Protein AF-A0A9X8VK98-F1 (afdb_monomer)

Structure (mmCIF, N/CA/C/O backbone):
data_AF-A0A9X8VK98-F1
#
_entry.id   AF-A0A9X8VK98-F1
#
loop_
_atom_site.group_PDB
_atom_site.id
_atom_site.type_symbol
_atom_site.label_atom_id
_atom_site.label_alt_id
_atom_site.label_comp_id
_atom_site.label_asym_id
_atom_site.label_entity_id
_atom_site.label_seq_id
_atom_site.pdbx_PDB_ins_code
_atom_site.Cartn_x
_atom_site.Cartn_y
_atom_site.Cartn_z
_atom_site.occupancy
_atom_site.B_iso_or_equiv
_atom_site.auth_seq_id
_atom_site.auth_comp_id
_atom_site.auth_asym_id
_atom_site.auth_atom_id
_atom_site.pdbx_PDB_model_num
ATOM 1 N N . ARG A 1 1 ? -11.414 -15.702 -2.817 1.00 62.09 1 ARG A N 1
ATOM 2 C CA . ARG A 1 1 ? -11.255 -16.937 -1.994 1.00 62.09 1 ARG A CA 1
ATOM 3 C C . ARG A 1 1 ? -12.564 -17.406 -1.365 1.00 62.09 1 ARG A C 1
ATOM 5 O O . ARG A 1 1 ? -12.577 -18.519 -0.851 1.00 62.09 1 ARG A O 1
ATOM 12 N N . GLN A 1 2 ? -13.648 -16.626 -1.418 1.00 64.44 2 GLN A N 1
ATOM 13 C CA . GLN A 1 2 ? -14.998 -17.116 -1.113 1.00 64.44 2 GLN A CA 1
ATOM 14 C C . GLN A 1 2 ? -15.307 -18.399 -1.907 1.00 64.44 2 GLN A C 1
ATOM 16 O O . GLN A 1 2 ? -15.780 -19.378 -1.350 1.00 64.44 2 GLN A O 1
ATOM 21 N N . ASP A 1 3 ? -14.854 -18.426 -3.155 1.00 71.56 3 ASP A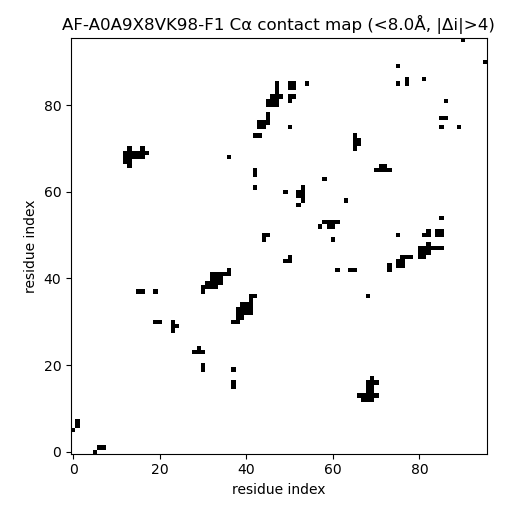 N 1
ATOM 22 C CA . ASP A 1 3 ? -14.937 -19.523 -4.131 1.00 71.56 3 ASP A CA 1
ATOM 23 C C . ASP A 1 3 ? -14.184 -20.803 -3.711 1.00 71.56 3 ASP A C 1
ATOM 25 O O . ASP A 1 3 ? -14.468 -21.881 -4.216 1.00 71.56 3 ASP A O 1
ATOM 29 N N . ILE A 1 4 ? -13.224 -20.695 -2.783 1.00 83.00 4 ILE A N 1
ATOM 30 C CA . ILE A 1 4 ? -12.381 -21.811 -2.310 1.00 83.00 4 ILE A CA 1
ATOM 31 C C . ILE A 1 4 ? -12.787 -22.242 -0.897 1.00 83.00 4 ILE A C 1
ATOM 33 O O . ILE A 1 4 ? -12.748 -23.421 -0.564 1.00 83.00 4 ILE A O 1
ATOM 37 N N . MET A 1 5 ? -13.149 -21.278 -0.049 1.00 85.56 5 MET A N 1
ATOM 38 C CA . MET A 1 5 ? -13.377 -21.492 1.383 1.00 85.56 5 MET A CA 1
ATOM 39 C C . MET A 1 5 ? -14.869 -21.569 1.744 1.00 85.56 5 MET A C 1
ATOM 41 O O . MET A 1 5 ? -15.185 -21.846 2.894 1.00 85.56 5 MET A O 1
ATOM 45 N N . ASN A 1 6 ? -15.773 -21.301 0.793 1.00 87.06 6 ASN A N 1
ATOM 46 C CA . ASN A 1 6 ? -17.228 -21.246 0.976 1.00 87.06 6 ASN A CA 1
ATOM 47 C C . ASN A 1 6 ? -17.675 -20.385 2.178 1.00 87.06 6 ASN A C 1
ATOM 49 O O . ASN A 1 6 ? -18.622 -20.716 2.888 1.00 87.06 6 ASN A O 1
ATOM 53 N N . VAL A 1 7 ? -16.965 -19.280 2.426 1.00 86.81 7 VAL A N 1
ATOM 54 C CA . VAL A 1 7 ? -17.269 -18.317 3.494 1.00 86.81 7 VA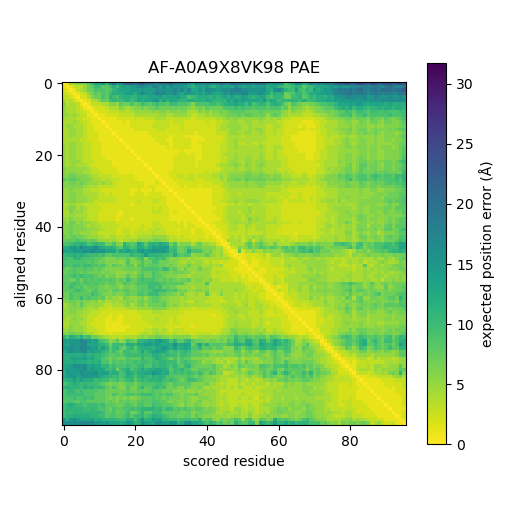L A CA 1
ATOM 55 C C . VAL A 1 7 ? -17.575 -16.952 2.902 1.00 86.81 7 VAL A C 1
ATOM 57 O O . VAL A 1 7 ? -16.931 -16.521 1.945 1.00 86.81 7 VAL A O 1
ATOM 60 N N . HIS A 1 8 ? -18.538 -16.261 3.502 1.00 87.44 8 HIS A N 1
ATOM 61 C CA . HIS A 1 8 ? -18.956 -14.923 3.109 1.00 87.44 8 HIS 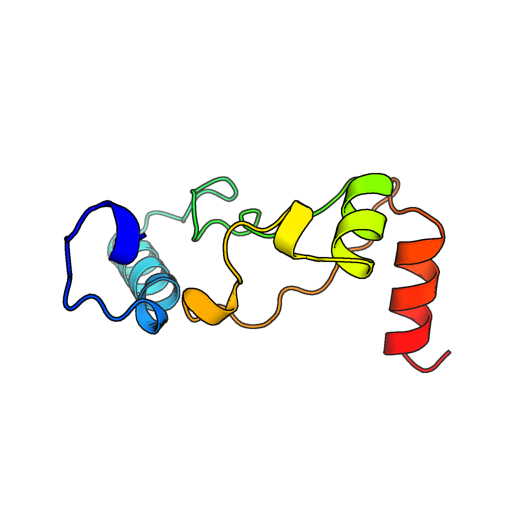A CA 1
ATOM 62 C C . HIS A 1 8 ? -19.006 -14.005 4.333 1.00 87.44 8 HIS A C 1
ATOM 64 O O . HIS A 1 8 ? -19.335 -14.446 5.436 1.00 87.44 8 HIS A O 1
ATOM 70 N N . THR A 1 9 ? -18.680 -12.729 4.138 1.00 90.19 9 THR A N 1
ATOM 71 C CA . THR A 1 9 ? -18.802 -11.689 5.161 1.00 90.19 9 THR A CA 1
ATOM 72 C C . THR A 1 9 ? -19.466 -10.456 4.556 1.00 90.19 9 THR A C 1
ATOM 74 O O . THR A 1 9 ? -19.296 -10.165 3.375 1.00 90.19 9 THR A O 1
ATOM 77 N N . ASN A 1 10 ? -20.173 -9.690 5.387 1.00 94.50 10 ASN A N 1
ATOM 78 C CA . ASN A 1 10 ? -20.793 -8.421 4.989 1.00 94.50 10 ASN A CA 1
ATOM 79 C C . ASN A 1 10 ? -19.835 -7.226 5.172 1.00 94.50 10 ASN A C 1
ATOM 81 O O . ASN A 1 10 ? -20.278 -6.101 5.400 1.00 94.50 10 ASN A O 1
ATOM 85 N N . ILE A 1 11 ? -18.518 -7.460 5.167 1.00 93.50 11 ILE A N 1
ATOM 86 C CA . ILE A 1 11 ? -17.537 -6.399 5.418 1.00 93.50 11 ILE A CA 1
ATOM 87 C C . ILE A 1 11 ? -17.439 -5.515 4.175 1.00 93.50 11 ILE A C 1
ATOM 89 O O . ILE A 1 11 ? -17.114 -5.984 3.087 1.00 93.50 11 ILE A O 1
ATOM 93 N N . ASN A 1 12 ? -17.641 -4.210 4.350 1.00 95.50 12 ASN A N 1
ATOM 94 C CA . ASN A 1 12 ? -17.327 -3.242 3.309 1.00 95.50 12 ASN A CA 1
ATOM 95 C C . ASN A 1 12 ? -15.815 -2.962 3.292 1.00 95.50 12 ASN A C 1
ATOM 97 O O . ASN A 1 12 ? -15.313 -2.162 4.082 1.00 95.50 12 ASN A O 1
ATOM 101 N N . HIS A 1 13 ? -15.082 -3.625 2.395 1.00 94.81 13 HIS A N 1
ATOM 102 C CA . HIS A 1 13 ? -13.625 -3.487 2.316 1.00 94.81 13 HIS A CA 1
ATOM 103 C C . HIS A 1 13 ? -13.171 -2.051 2.007 1.00 94.81 13 HIS A C 1
ATOM 105 O O . HIS A 1 13 ? -12.130 -1.632 2.504 1.00 94.81 13 HIS A O 1
ATOM 111 N N . GLN A 1 14 ? -13.981 -1.266 1.287 1.00 96.06 14 GLN A N 1
ATOM 112 C CA . GLN A 1 14 ? -13.679 0.131 0.947 1.00 96.06 14 GLN A CA 1
ATOM 113 C C . GLN A 1 14 ? -13.555 1.046 2.179 1.00 96.06 14 GLN A C 1
ATOM 115 O O . GLN A 1 14 ? -12.987 2.128 2.088 1.00 96.06 14 GLN A O 1
ATOM 120 N N . GLU A 1 15 ? -14.050 0.628 3.346 1.00 97.25 15 GLU A N 1
ATOM 121 C CA . GLU A 1 15 ? -13.940 1.411 4.581 1.00 97.25 15 GLU A CA 1
ATOM 122 C C . GLU A 1 15 ? -12.697 1.058 5.412 1.00 97.25 15 GLU A C 1
ATOM 124 O O . GLU A 1 15 ? -12.363 1.789 6.342 1.00 97.25 15 GLU A O 1
ATOM 129 N N . ILE A 1 16 ? -11.963 -0.014 5.082 1.00 96.94 16 ILE A N 1
ATOM 130 C CA . ILE A 1 16 ? -10.855 -0.533 5.906 1.00 96.94 16 ILE A CA 1
ATOM 131 C C . ILE A 1 16 ? -9.812 0.548 6.205 1.00 96.94 16 ILE A C 1
ATOM 133 O O . ILE A 1 16 ? -9.436 0.745 7.368 1.00 96.94 16 ILE A O 1
ATOM 137 N N . PHE A 1 17 ? -9.340 1.260 5.176 1.00 96.62 17 PHE A N 1
ATOM 138 C CA . PHE A 1 17 ? -8.315 2.285 5.360 1.00 96.62 17 PHE A CA 1
ATOM 139 C C . PHE A 1 17 ? -8.843 3.458 6.197 1.00 96.62 17 PHE A C 1
ATOM 141 O O . PHE A 1 17 ? -8.219 3.844 7.188 1.00 96.62 17 PHE A O 1
ATOM 148 N N . ARG A 1 18 ? -10.031 3.977 5.858 1.00 97.06 18 ARG A N 1
ATOM 149 C CA . ARG A 1 18 ? -10.672 5.097 6.565 1.00 97.06 18 ARG A CA 1
ATOM 150 C C . ARG A 1 18 ? -10.945 4.766 8.031 1.00 97.06 18 ARG A C 1
ATOM 152 O O . ARG A 1 18 ? -10.587 5.554 8.905 1.00 97.06 18 ARG A O 1
ATOM 159 N N . THR A 1 19 ? -11.536 3.609 8.321 1.00 97.62 19 THR A N 1
ATOM 160 C CA . THR A 1 19 ? -11.800 3.162 9.695 1.00 97.62 19 THR A CA 1
ATOM 161 C C . THR A 1 19 ? -10.504 3.040 10.492 1.00 97.62 19 THR A C 1
ATOM 163 O O . THR A 1 19 ? -10.450 3.488 11.636 1.00 97.62 19 THR A O 1
ATOM 166 N N . SER A 1 20 ? -9.436 2.512 9.888 1.00 97.44 20 SER A N 1
ATOM 167 C CA . SER A 1 20 ? -8.135 2.393 10.558 1.00 97.44 20 SER A CA 1
ATOM 168 C C . SER A 1 20 ? -7.552 3.757 10.940 1.00 97.44 20 SER A C 1
ATOM 170 O O . SER A 1 20 ? -7.040 3.910 12.049 1.00 97.44 20 SER A O 1
ATOM 172 N N . GLN A 1 21 ? -7.673 4.760 10.063 1.00 97.00 21 GLN A N 1
ATOM 173 C CA . GLN A 1 21 ? -7.257 6.138 10.355 1.00 97.00 21 GLN A CA 1
ATOM 174 C C . GLN A 1 21 ? -8.065 6.744 11.512 1.00 97.00 21 GLN A C 1
ATOM 176 O O . GLN A 1 21 ? -7.483 7.330 12.422 1.00 97.00 21 GLN A O 1
ATOM 181 N N . ILE A 1 22 ? -9.390 6.556 11.519 1.00 98.06 22 ILE A N 1
ATOM 182 C CA . ILE A 1 22 ? -10.270 7.055 12.589 1.00 98.06 22 ILE A CA 1
ATOM 183 C C . ILE A 1 22 ? -9.881 6.446 13.941 1.00 98.06 22 ILE A C 1
ATOM 185 O O . ILE A 1 22 ? -9.690 7.173 14.912 1.00 98.06 22 ILE A O 1
ATOM 189 N N . VAL A 1 23 ? -9.719 5.121 14.012 1.00 98.00 23 VAL A N 1
ATOM 190 C CA . VAL A 1 23 ? -9.330 4.435 15.256 1.00 98.00 23 VAL A CA 1
ATOM 191 C C . VAL A 1 23 ? -7.950 4.897 15.726 1.00 98.00 23 VAL A C 1
ATOM 193 O O . VAL A 1 23 ? -7.771 5.174 16.908 1.00 98.00 23 VAL A O 1
ATOM 196 N N . SER A 1 24 ? -6.988 5.038 14.808 1.00 98.00 24 SER A N 1
ATOM 197 C CA . SER A 1 24 ? -5.646 5.543 15.119 1.00 98.00 24 SER A CA 1
ATOM 198 C C . SER A 1 24 ? -5.685 6.922 15.786 1.00 98.00 24 SER A C 1
ATOM 200 O O . SER A 1 24 ? -5.018 7.129 16.801 1.00 98.00 24 SER A O 1
ATOM 202 N N . GLN A 1 25 ? -6.513 7.833 15.264 1.00 98.06 25 GLN A N 1
ATOM 203 C CA . GLN A 1 25 ? -6.702 9.177 15.812 1.00 98.06 25 GLN A CA 1
ATOM 204 C C . GLN A 1 25 ? -7.395 9.152 17.179 1.00 98.06 25 GLN A C 1
ATOM 206 O O . GLN A 1 25 ? -6.910 9.774 18.120 1.00 98.06 25 GLN A O 1
ATOM 211 N N . LEU A 1 26 ? -8.495 8.405 17.312 1.00 98.31 26 LEU A N 1
ATOM 212 C CA . LEU A 1 26 ? -9.267 8.329 18.558 1.00 98.31 26 LEU A CA 1
ATOM 213 C C . LEU A 1 26 ? -8.474 7.695 19.705 1.00 98.31 26 LEU A C 1
ATOM 215 O O . LEU A 1 26 ? -8.591 8.122 20.850 1.00 98.31 26 LEU A O 1
ATOM 219 N N . CYS A 1 27 ? -7.665 6.682 19.402 1.00 97.69 27 CYS A N 1
ATOM 220 C CA . CYS A 1 27 ? -6.850 5.980 20.391 1.00 97.69 27 CYS A CA 1
ATOM 221 C C . CYS A 1 27 ? -5.473 6.622 20.609 1.00 97.69 27 CYS A C 1
ATOM 223 O O . CYS A 1 27 ? -4.699 6.108 21.413 1.00 97.69 27 CYS A O 1
ATOM 225 N N . ASN A 1 28 ? -5.144 7.698 19.883 1.00 96.94 28 ASN A N 1
ATOM 226 C CA . ASN A 1 28 ? -3.819 8.321 19.869 1.00 96.94 28 ASN A CA 1
ATOM 227 C C . ASN A 1 28 ? -2.680 7.302 19.645 1.00 96.94 28 ASN A C 1
ATOM 229 O O . ASN A 1 28 ? -1.632 7.347 20.290 1.00 96.94 28 ASN A O 1
ATOM 233 N N . MET A 1 29 ? -2.908 6.347 18.739 1.00 97.50 29 MET A N 1
ATOM 234 C CA . MET A 1 29 ? -1.972 5.269 18.428 1.00 97.50 29 MET A CA 1
ATOM 235 C C . MET A 1 29 ? -1.692 5.267 16.923 1.00 97.50 29 MET A C 1
ATOM 237 O O . MET A 1 29 ? -2.553 4.833 16.152 1.00 97.50 29 MET A O 1
ATOM 241 N N . PRO A 1 30 ? -0.517 5.738 16.468 1.00 96.19 30 PRO A N 1
ATOM 242 C CA . PRO A 1 30 ? -0.211 5.819 15.045 1.00 96.19 30 PRO A CA 1
ATOM 243 C C . PRO A 1 30 ? -0.149 4.429 14.404 1.00 96.19 30 PRO A C 1
ATOM 245 O O . PRO A 1 30 ? 0.340 3.471 15.006 1.00 96.19 30 PRO A O 1
ATOM 248 N N . ILE A 1 31 ? -0.616 4.318 13.158 1.00 97.44 31 ILE A N 1
ATOM 249 C CA . ILE A 1 31 ? -0.513 3.076 12.383 1.00 97.44 31 ILE A CA 1
ATOM 250 C C . ILE A 1 31 ? 0.959 2.848 12.004 1.00 97.44 31 ILE A C 1
ATOM 252 O O . ILE A 1 31 ? 1.549 3.698 11.334 1.00 97.44 31 ILE A O 1
ATOM 256 N N . PRO A 1 32 ? 1.565 1.702 12.367 1.00 97.06 32 PRO A N 1
ATOM 257 C CA . PRO A 1 32 ? 2.922 1.382 11.944 1.00 97.06 32 PRO A CA 1
ATOM 258 C C . PRO A 1 32 ? 3.041 1.319 10.420 1.00 97.06 32 PRO A C 1
ATOM 260 O O . PRO A 1 32 ? 2.174 0.766 9.741 1.00 97.06 32 PRO A O 1
ATOM 263 N N . ALA A 1 33 ? 4.152 1.810 9.872 1.00 93.50 33 ALA A N 1
ATOM 264 C CA . ALA A 1 33 ? 4.373 1.834 8.425 1.00 93.50 33 ALA A CA 1
ATOM 265 C C . ALA A 1 33 ? 4.311 0.436 7.778 1.00 93.50 33 ALA A C 1
ATOM 267 O O . ALA A 1 33 ? 3.852 0.293 6.649 1.00 93.50 33 ALA A O 1
ATOM 268 N N . ASN A 1 34 ? 4.734 -0.600 8.506 1.00 94.12 34 ASN A N 1
ATOM 269 C CA . ASN A 1 34 ? 4.725 -2.004 8.087 1.00 94.12 34 ASN A CA 1
ATOM 270 C C . ASN A 1 34 ? 3.439 -2.758 8.468 1.00 94.12 34 ASN A C 1
ATOM 272 O O . ASN A 1 34 ? 3.383 -3.980 8.316 1.00 94.12 34 ASN A O 1
ATOM 276 N N . LYS A 1 35 ? 2.419 -2.076 9.006 1.00 96.19 35 LYS A N 1
ATOM 277 C CA . LYS A 1 35 ? 1.149 -2.720 9.339 1.00 96.19 35 LYS A CA 1
ATOM 278 C C . LYS A 1 35 ? 0.537 -3.296 8.065 1.00 96.19 35 LYS A C 1
ATOM 280 O O . LYS A 1 35 ? 0.360 -2.582 7.080 1.00 96.19 35 LYS A O 1
ATOM 285 N N . ALA A 1 36 ? 0.193 -4.581 8.105 1.00 94.62 36 ALA A N 1
ATOM 286 C CA . ALA A 1 36 ? -0.456 -5.248 6.986 1.00 94.62 36 ALA A CA 1
ATOM 287 C C . ALA A 1 36 ? -1.694 -4.464 6.526 1.00 94.62 36 ALA A C 1
ATOM 289 O O . ALA A 1 36 ? -2.466 -3.985 7.361 1.00 94.62 36 ALA A O 1
ATOM 290 N N . ILE A 1 37 ? -1.873 -4.375 5.207 1.00 93.62 37 ILE A N 1
ATOM 291 C CA . ILE A 1 37 ? -3.005 -3.743 4.513 1.00 93.62 37 ILE A CA 1
ATOM 292 C C . ILE A 1 37 ? -3.037 -2.208 4.629 1.00 93.62 37 ILE A C 1
ATOM 294 O O . ILE A 1 37 ? -3.185 -1.535 3.621 1.00 93.62 37 ILE A O 1
ATOM 298 N N . VAL A 1 38 ? -2.880 -1.636 5.824 1.00 95.25 38 VAL A N 1
ATOM 299 C CA . VAL A 1 38 ? -3.159 -0.206 6.081 1.00 95.25 38 VAL A CA 1
ATOM 300 C C . VAL A 1 38 ? -1.931 0.643 6.406 1.00 95.25 38 VAL A C 1
ATOM 302 O O . VAL A 1 38 ? -2.046 1.861 6.529 1.00 95.25 38 VAL A O 1
ATOM 305 N N . GLY A 1 39 ? -0.762 0.024 6.578 1.00 93.94 39 GLY A N 1
ATOM 306 C CA . GLY A 1 39 ? 0.489 0.741 6.801 1.00 93.94 39 GLY A CA 1
ATOM 307 C C . GLY A 1 39 ? 0.905 1.549 5.572 1.00 93.94 39 GLY A C 1
ATOM 308 O O . GLY A 1 39 ? 0.630 1.163 4.437 1.00 93.94 39 GLY A O 1
ATOM 309 N N . SER A 1 40 ? 1.618 2.656 5.782 1.00 90.19 40 SER A N 1
ATOM 310 C CA . SER A 1 40 ? 2.083 3.523 4.689 1.00 90.19 40 SER A CA 1
ATOM 311 C C . SER A 1 40 ? 2.994 2.814 3.677 1.00 90.19 40 SER A C 1
ATOM 313 O O . SER A 1 40 ? 3.069 3.244 2.529 1.00 90.19 40 SER A O 1
ATOM 315 N N . ASN A 1 41 ? 3.648 1.714 4.070 1.00 89.44 41 ASN A N 1
ATOM 316 C CA . ASN A 1 41 ? 4.495 0.906 3.191 1.00 89.44 41 ASN A CA 1
ATOM 317 C C . ASN A 1 41 ? 3.793 -0.355 2.658 1.00 89.44 41 ASN A C 1
ATOM 319 O O . ASN A 1 41 ? 4.442 -1.154 1.988 1.00 89.44 41 ASN A O 1
ATOM 323 N N . ALA A 1 42 ? 2.501 -0.562 2.939 1.00 89.25 42 ALA A N 1
ATOM 324 C CA . ALA A 1 42 ? 1.793 -1.797 2.582 1.00 89.25 42 ALA A CA 1
ATOM 325 C C . ALA A 1 42 ? 1.753 -2.069 1.065 1.00 89.25 42 ALA A C 1
ATOM 327 O O . ALA A 1 42 ? 1.733 -3.228 0.661 1.00 89.25 42 ALA A O 1
ATOM 328 N N . PHE A 1 43 ? 1.798 -1.015 0.245 1.00 87.81 43 PHE A N 1
ATOM 329 C CA . PHE A 1 43 ? 1.807 -1.084 -1.225 1.00 87.81 43 PHE A CA 1
ATOM 330 C C . PHE A 1 43 ? 3.049 -0.415 -1.837 1.00 87.81 43 PHE A C 1
ATOM 332 O O . PHE A 1 43 ? 3.057 -0.042 -3.008 1.00 87.81 43 PHE A O 1
ATOM 339 N N . ALA A 1 44 ? 4.095 -0.188 -1.036 1.00 86.50 44 ALA A N 1
ATOM 340 C CA . ALA A 1 44 ? 5.300 0.493 -1.493 1.00 86.50 44 ALA A CA 1
ATOM 341 C C . ALA A 1 44 ? 6.308 -0.497 -2.100 1.00 86.50 44 ALA A C 1
ATOM 343 O O . ALA A 1 44 ? 6.714 -1.463 -1.454 1.00 86.50 44 ALA A O 1
ATOM 344 N N . HIS A 1 45 ? 6.799 -0.193 -3.306 1.00 84.81 45 HIS A N 1
ATOM 345 C CA . HIS A 1 45 ? 7.793 -1.005 -4.020 1.00 84.81 45 HIS A CA 1
ATOM 346 C C . HIS A 1 45 ? 9.068 -0.200 -4.259 1.00 84.81 45 HIS A C 1
ATOM 348 O O . HIS A 1 45 ? 9.035 0.830 -4.929 1.00 84.81 45 HIS A O 1
ATOM 354 N N . SER A 1 46 ? 10.200 -0.657 -3.717 1.00 75.56 46 SER A N 1
ATOM 355 C CA . SER A 1 46 ? 11.451 0.123 -3.701 1.00 75.56 46 SER A CA 1
ATOM 356 C C . SER A 1 46 ? 12.614 -0.479 -4.494 1.00 75.56 46 SER A C 1
ATOM 358 O O . SER A 1 46 ? 13.594 0.217 -4.746 1.00 75.56 46 SER A O 1
ATOM 360 N N . SER A 1 47 ? 12.563 -1.758 -4.880 1.00 78.62 47 SER A N 1
ATOM 361 C CA . SER A 1 47 ? 13.634 -2.368 -5.681 1.00 78.62 47 SER A CA 1
ATOM 362 C C . SER A 1 47 ? 13.349 -2.187 -7.174 1.00 78.62 47 SER A C 1
ATOM 364 O O . SER A 1 47 ? 12.207 -2.332 -7.604 1.00 78.62 47 SER A O 1
ATOM 366 N N . GLY A 1 48 ? 14.373 -1.892 -7.979 1.00 76.56 48 GLY A N 1
ATOM 367 C CA . GLY A 1 48 ? 14.198 -1.647 -9.413 1.00 76.56 48 GLY A CA 1
ATOM 368 C C . GLY A 1 48 ? 13.542 -2.806 -10.170 1.00 76.56 48 GLY A C 1
ATOM 369 O O . GLY A 1 48 ? 12.705 -2.556 -11.030 1.00 76.56 48 GLY A O 1
ATOM 370 N N . ILE A 1 49 ? 13.851 -4.060 -9.811 1.00 79.88 49 ILE A N 1
ATOM 371 C CA . ILE A 1 49 ? 13.205 -5.241 -10.409 1.00 79.88 49 ILE A CA 1
ATOM 372 C C . ILE A 1 49 ? 11.748 -5.403 -9.961 1.00 79.88 49 ILE A C 1
ATOM 374 O O . ILE A 1 49 ? 10.918 -5.819 -10.761 1.00 79.88 49 ILE A O 1
ATOM 378 N N . HIS A 1 50 ? 11.408 -5.044 -8.718 1.00 80.38 50 HIS A N 1
ATOM 379 C CA . HIS A 1 50 ? 10.018 -5.098 -8.257 1.00 80.38 50 HIS A CA 1
ATOM 380 C C . HIS A 1 50 ? 9.211 -3.969 -8.891 1.00 80.38 50 HIS A C 1
ATOM 382 O O . HIS A 1 50 ? 8.087 -4.192 -9.310 1.00 80.38 50 HIS A O 1
ATOM 388 N N . GLN A 1 51 ? 9.794 -2.777 -9.033 1.00 80.50 51 GLN A N 1
ATOM 389 C CA . GLN A 1 51 ? 9.160 -1.664 -9.735 1.00 80.50 51 GLN A CA 1
ATOM 390 C C . GLN A 1 51 ? 8.911 -1.998 -11.211 1.00 80.50 51 GLN A C 1
ATOM 392 O O . GLN A 1 51 ? 7.799 -1.817 -11.689 1.00 80.50 51 GLN A O 1
ATOM 397 N N . ASP A 1 52 ? 9.903 -2.548 -11.917 1.00 81.94 52 ASP A N 1
ATOM 398 C CA . ASP A 1 52 ? 9.736 -3.025 -13.298 1.00 81.94 52 ASP A CA 1
ATOM 399 C C . ASP A 1 52 ? 8.681 -4.143 -13.402 1.00 81.94 52 ASP A C 1
ATOM 401 O O . ASP A 1 52 ? 7.852 -4.143 -14.309 1.00 81.94 52 ASP A O 1
ATOM 405 N N . GLY A 1 53 ? 8.662 -5.062 -12.435 1.00 81.56 53 GLY A N 1
ATOM 406 C CA . GLY A 1 53 ? 7.655 -6.113 -12.333 1.00 81.56 53 GLY A CA 1
ATOM 407 C C . GLY A 1 53 ? 6.235 -5.574 -12.146 1.00 81.56 53 GLY A C 1
ATOM 408 O O . GLY A 1 53 ? 5.328 -6.004 -12.853 1.00 81.56 53 GLY A O 1
ATOM 409 N N . VAL A 1 54 ? 6.056 -4.593 -11.259 1.00 83.50 54 VAL A N 1
ATOM 410 C CA . VAL A 1 54 ? 4.776 -3.911 -11.002 1.00 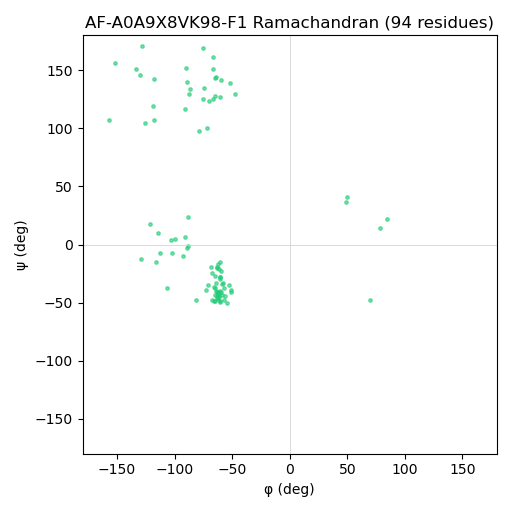83.50 54 VAL A CA 1
ATOM 411 C C . VAL A 1 54 ? 4.297 -3.149 -12.239 1.00 83.50 54 VAL A C 1
ATOM 413 O O . VAL A 1 54 ? 3.116 -3.216 -12.565 1.00 83.50 54 VAL A O 1
ATOM 416 N N . LEU A 1 55 ? 5.198 -2.485 -12.972 1.00 82.12 55 LEU A N 1
ATOM 417 C CA . LEU A 1 55 ? 4.855 -1.794 -14.222 1.00 82.12 55 LEU A CA 1
ATOM 418 C C . LEU A 1 55 ? 4.371 -2.753 -15.320 1.00 82.12 55 LEU A C 1
ATOM 420 O O . LEU A 1 55 ? 3.520 -2.381 -16.122 1.00 82.12 55 LEU A O 1
ATOM 424 N N . LYS A 1 56 ? 4.904 -3.980 -15.364 1.00 85.62 56 LYS A N 1
ATOM 425 C CA . LYS A 1 56 ? 4.518 -5.003 -16.350 1.00 85.62 56 LYS A CA 1
ATOM 426 C C . LYS A 1 56 ? 3.234 -5.732 -15.969 1.00 85.62 56 LYS A C 1
ATOM 428 O O . LYS A 1 56 ? 2.373 -5.932 -16.818 1.00 85.62 56 LYS A O 1
ATOM 433 N N . ASN A 1 57 ? 3.135 -6.173 -14.716 1.00 83.94 57 ASN A N 1
ATOM 434 C CA . ASN A 1 57 ? 1.936 -6.782 -14.156 1.00 83.94 57 ASN A CA 1
ATOM 435 C C . ASN A 1 57 ? 1.945 -6.656 -12.623 1.00 83.94 57 ASN A C 1
ATOM 437 O O . ASN A 1 57 ? 2.680 -7.372 -11.935 1.00 83.94 57 ASN A O 1
ATOM 441 N N . ARG A 1 58 ? 1.088 -5.777 -12.089 1.00 82.38 58 ARG A N 1
ATOM 442 C CA . ARG A 1 58 ? 0.964 -5.524 -10.644 1.00 82.38 58 ARG A CA 1
ATOM 443 C C . ARG A 1 58 ? 0.590 -6.776 -9.852 1.00 82.38 58 ARG A C 1
ATOM 445 O O . ARG A 1 58 ? 1.111 -6.956 -8.755 1.00 82.38 58 ARG A O 1
ATOM 452 N N . GLU A 1 59 ? -0.216 -7.678 -10.417 1.00 82.88 59 GLU A N 1
ATOM 453 C CA . GLU A 1 59 ? -0.694 -8.893 -9.732 1.00 82.88 59 GLU A CA 1
ATOM 454 C C . GLU A 1 59 ? 0.442 -9.839 -9.312 1.00 82.88 59 GLU A C 1
ATOM 456 O O . GLU A 1 59 ? 0.289 -10.626 -8.380 1.00 82.88 59 GLU A O 1
ATOM 461 N N . ASN A 1 60 ? 1.615 -9.735 -9.946 1.00 84.38 60 ASN A N 1
ATOM 462 C CA . ASN A 1 60 ? 2.786 -10.535 -9.583 1.00 84.38 60 ASN A CA 1
ATOM 463 C C . ASN A 1 60 ? 3.362 -10.172 -8.203 1.00 84.38 60 ASN A C 1
ATOM 465 O O . ASN A 1 60 ? 4.042 -10.995 -7.592 1.00 84.38 60 ASN A O 1
ATOM 469 N N . TYR A 1 61 ? 3.130 -8.944 -7.729 1.00 82.19 61 TYR A N 1
ATOM 470 C CA . TYR A 1 61 ? 3.714 -8.415 -6.490 1.00 82.19 61 TYR A CA 1
ATOM 471 C C . TYR A 1 61 ? 2.676 -7.813 -5.535 1.00 82.19 61 TYR A C 1
ATOM 473 O O . TYR A 1 61 ? 2.984 -7.577 -4.367 1.00 82.19 61 TYR A O 1
ATOM 481 N N . GLU A 1 62 ? 1.448 -7.587 -6.000 1.00 84.50 62 GLU A N 1
ATOM 482 C CA . GLU A 1 62 ? 0.335 -7.052 -5.223 1.00 84.50 62 GLU A CA 1
ATOM 483 C C . GLU A 1 62 ? -0.794 -8.092 -5.165 1.00 84.50 62 GLU A C 1
ATOM 485 O O . GLU A 1 62 ? -1.509 -8.313 -6.137 1.00 84.50 62 GLU A O 1
ATOM 490 N N . ILE A 1 63 ? -0.987 -8.722 -3.999 1.00 87.44 63 ILE A N 1
ATOM 491 C CA . ILE A 1 63 ? -2.110 -9.655 -3.768 1.00 87.44 63 ILE A CA 1
ATOM 492 C C . ILE A 1 63 ? -3.475 -8.946 -3.745 1.00 87.44 63 ILE A C 1
ATOM 494 O O . ILE A 1 63 ? -4.521 -9.581 -3.871 1.00 87.44 63 ILE A O 1
ATOM 498 N N . MET A 1 64 ? -3.469 -7.632 -3.530 1.00 89.50 64 MET A N 1
ATOM 499 C CA . MET A 1 64 ? -4.647 -6.776 -3.523 1.00 89.50 64 MET A CA 1
ATOM 500 C C . MET A 1 64 ? -4.256 -5.364 -3.949 1.00 89.50 64 MET A C 1
ATOM 502 O O . MET A 1 64 ? -3.106 -4.963 -3.779 1.00 89.50 64 MET A O 1
ATOM 506 N N . THR A 1 65 ? -5.217 -4.598 -4.455 1.00 90.19 65 THR A N 1
ATOM 507 C CA . THR A 1 65 ? -4.985 -3.210 -4.867 1.00 90.19 65 THR A CA 1
ATOM 508 C C . THR A 1 65 ? -5.244 -2.238 -3.710 1.00 90.19 65 THR A C 1
ATOM 510 O O . THR A 1 65 ? -6.100 -2.523 -2.864 1.00 90.19 65 THR A O 1
ATOM 513 N N . PRO A 1 66 ? -4.592 -1.063 -3.669 1.00 91.00 66 PRO A N 1
ATOM 514 C CA . PRO A 1 66 ? -4.934 0.004 -2.722 1.00 91.00 66 PRO A CA 1
ATOM 515 C C . PRO A 1 66 ? -6.434 0.350 -2.736 1.00 91.00 66 PRO A C 1
ATOM 517 O O . PRO A 1 66 ? -7.079 0.479 -1.694 1.00 91.00 66 PRO A O 1
ATOM 520 N N . GLN A 1 67 ? -7.030 0.397 -3.926 1.00 92.75 67 GLN A N 1
ATOM 521 C CA . GLN A 1 67 ? -8.439 0.722 -4.131 1.00 92.75 67 GLN A CA 1
ATOM 522 C C . GLN A 1 67 ? -9.366 -0.323 -3.523 1.00 92.75 67 GLN A C 1
ATOM 524 O O . GLN A 1 67 ? -10.483 0.012 -3.149 1.00 92.75 67 GLN A O 1
ATOM 529 N N . SER A 1 68 ? -8.933 -1.581 -3.396 1.00 93.38 68 SER A N 1
ATOM 530 C CA . SER A 1 68 ? -9.756 -2.628 -2.781 1.00 93.38 68 SER A CA 1
ATOM 531 C C . SER A 1 68 ? -10.069 -2.357 -1.304 1.00 93.38 68 SER A C 1
ATOM 533 O O . SER A 1 68 ? -11.040 -2.907 -0.783 1.00 93.38 68 SER A O 1
ATOM 535 N N . ILE A 1 69 ? -9.287 -1.489 -0.648 1.00 94.44 69 ILE A N 1
ATOM 536 C CA . ILE A 1 69 ? -9.430 -1.135 0.771 1.00 94.44 69 ILE A CA 1
ATOM 537 C C . ILE A 1 69 ? -9.821 0.333 1.015 1.00 94.44 69 ILE A C 1
ATOM 539 O O . ILE A 1 69 ? -9.737 0.814 2.149 1.00 94.44 69 ILE A O 1
ATOM 543 N N . GLY A 1 70 ? -10.183 1.062 -0.047 1.00 93.81 70 GLY A N 1
ATOM 544 C CA . GLY A 1 70 ? -10.495 2.494 0.008 1.00 93.81 70 GLY A CA 1
ATOM 545 C C . GLY A 1 70 ? -9.283 3.424 0.054 1.00 93.81 70 GLY A C 1
ATOM 546 O O . GLY A 1 70 ? -9.428 4.608 0.363 1.00 93.81 70 GLY A O 1
ATOM 547 N N . LEU A 1 71 ? -8.080 2.918 -0.238 1.00 92.00 71 LEU A N 1
ATOM 548 C CA . LEU A 1 71 ? -6.884 3.741 -0.387 1.00 92.00 71 LEU A CA 1
ATOM 549 C C . LEU A 1 71 ? -6.791 4.256 -1.833 1.00 92.00 71 LEU A C 1
ATOM 551 O O . LEU A 1 71 ? -6.985 3.505 -2.789 1.00 92.00 71 LEU A O 1
ATOM 555 N N . LYS A 1 72 ? -6.499 5.551 -1.997 1.00 84.69 72 LYS A N 1
ATOM 556 C CA . LY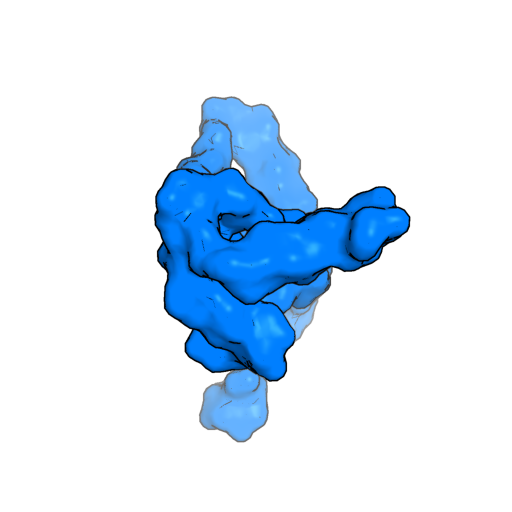S A 1 72 ? -6.239 6.149 -3.318 1.00 84.69 72 LYS A CA 1
ATOM 557 C C . LYS A 1 72 ? -4.951 5.585 -3.922 1.00 84.69 72 LYS A C 1
ATOM 559 O O . LYS A 1 72 ? -4.110 5.064 -3.193 1.00 84.69 72 LYS A O 1
ATOM 564 N N . ASP A 1 73 ? -4.794 5.730 -5.237 1.00 75.69 73 ASP A N 1
ATOM 565 C CA . ASP A 1 73 ? -3.595 5.280 -5.943 1.00 75.69 73 ASP A CA 1
ATOM 566 C C . ASP A 1 73 ? -2.307 5.717 -5.245 1.00 75.69 73 ASP A C 1
ATOM 568 O O . ASP A 1 73 ? -2.110 6.889 -4.910 1.00 75.69 73 ASP A O 1
ATOM 572 N N . VAL A 1 74 ? -1.428 4.742 -5.035 1.00 69.88 74 VAL A N 1
ATOM 573 C CA . VAL A 1 74 ? -0.098 4.963 -4.483 1.00 69.88 74 VAL A CA 1
ATOM 574 C C . VAL A 1 74 ? 0.841 5.193 -5.658 1.00 69.88 74 VAL A C 1
ATOM 576 O O . VAL A 1 74 ? 1.023 4.309 -6.498 1.00 69.88 74 VAL A O 1
ATOM 579 N N . GLN A 1 75 ? 1.427 6.390 -5.726 1.00 67.75 75 GLN A N 1
ATOM 580 C CA . GLN A 1 75 ? 2.440 6.694 -6.732 1.00 67.75 75 GLN A CA 1
ATOM 581 C C . GLN A 1 75 ? 3.679 5.822 -6.527 1.00 67.75 75 GLN A C 1
ATOM 583 O O . GLN A 1 75 ? 4.094 5.531 -5.401 1.00 67.75 75 GLN A O 1
ATOM 588 N N . LEU A 1 76 ? 4.294 5.426 -7.639 1.00 74.19 76 LEU A N 1
ATOM 589 C CA . LEU A 1 76 ? 5.545 4.689 -7.615 1.00 74.19 76 LEU A CA 1
ATOM 590 C C . LEU A 1 76 ? 6.680 5.634 -7.192 1.00 74.19 76 LEU A C 1
ATOM 592 O O . LEU A 1 76 ? 7.188 6.425 -7.985 1.00 74.19 76 LEU A O 1
ATOM 596 N N . ASN A 1 77 ? 7.073 5.562 -5.921 1.00 74.69 77 ASN A N 1
ATOM 597 C CA . ASN A 1 77 ? 8.151 6.393 -5.392 1.00 74.69 77 ASN A CA 1
ATOM 598 C C . ASN A 1 77 ? 9.496 6.007 -6.023 1.00 74.69 77 ASN A C 1
ATOM 600 O O . ASN A 1 77 ? 9.934 4.854 -5.945 1.00 74.69 77 ASN A O 1
ATOM 604 N N . LEU A 1 78 ? 10.185 6.987 -6.610 1.00 80.19 78 LEU A N 1
ATOM 605 C CA . LEU A 1 78 ? 11.554 6.806 -7.081 1.00 80.19 78 LEU A CA 1
ATOM 606 C C . LEU A 1 78 ? 12.520 6.772 -5.891 1.00 80.19 78 LEU A C 1
ATOM 608 O O . LEU A 1 78 ? 12.458 7.602 -4.987 1.00 80.19 78 LEU A O 1
ATOM 612 N N . THR A 1 79 ? 13.435 5.810 -5.905 1.00 81.56 79 THR A N 1
ATOM 613 C CA . THR A 1 79 ? 14.498 5.647 -4.909 1.00 81.56 79 THR A CA 1
ATOM 614 C C . THR A 1 79 ? 15.852 5.528 -5.606 1.00 81.56 79 THR A C 1
ATOM 616 O O . THR A 1 79 ? 15.920 5.335 -6.818 1.00 81.56 79 THR A O 1
ATOM 619 N N . SER A 1 80 ? 16.954 5.553 -4.851 1.00 82.50 80 SER A N 1
ATOM 620 C CA . SER A 1 80 ? 18.303 5.308 -5.395 1.00 82.50 80 SER A CA 1
ATOM 621 C C . SER A 1 80 ? 18.475 3.925 -6.037 1.00 82.50 80 SER A C 1
ATOM 623 O O . SER A 1 80 ? 19.435 3.700 -6.768 1.00 82.50 80 SER A O 1
ATOM 625 N N . ARG A 1 81 ? 17.550 2.992 -5.773 1.00 82.88 81 ARG A N 1
ATOM 626 C CA . ARG A 1 81 ? 17.518 1.649 -6.367 1.00 82.88 81 ARG A CA 1
ATOM 627 C C . ARG A 1 81 ? 16.480 1.505 -7.475 1.00 82.88 81 ARG A C 1
ATOM 629 O O . ARG A 1 81 ? 16.302 0.399 -7.990 1.00 82.88 81 ARG A O 1
ATOM 636 N N . SER A 1 82 ? 15.792 2.587 -7.833 1.00 80.81 82 SER A N 1
ATOM 637 C CA . SER A 1 82 ? 14.871 2.593 -8.961 1.00 80.81 82 SER A CA 1
ATOM 638 C C . SER A 1 82 ? 15.637 2.375 -10.260 1.00 80.81 82 SER A C 1
ATOM 640 O O . SER A 1 82 ? 16.630 3.042 -10.545 1.00 80.81 82 SER A O 1
ATOM 642 N N . GLY A 1 83 ? 15.191 1.393 -11.043 1.00 84.62 83 GLY A N 1
ATOM 643 C CA . GLY A 1 83 ? 15.774 1.095 -12.346 1.00 84.62 83 GLY A CA 1
ATOM 644 C C . GLY A 1 83 ? 15.366 2.124 -13.402 1.00 84.62 83 GLY A C 1
ATOM 645 O O . GLY A 1 83 ? 14.426 2.896 -13.214 1.00 84.62 83 GLY A O 1
ATOM 646 N N . ARG A 1 84 ? 16.026 2.080 -14.566 1.00 87.50 84 ARG A N 1
ATOM 647 C CA . ARG A 1 84 ? 15.723 2.966 -15.709 1.00 87.50 84 ARG A CA 1
ATOM 648 C C . ARG A 1 84 ? 14.245 2.943 -16.121 1.00 87.50 84 ARG A C 1
ATOM 650 O O . ARG A 1 84 ? 13.722 3.977 -16.512 1.00 87.50 84 ARG A O 1
ATOM 657 N N . ALA A 1 85 ? 13.582 1.789 -16.017 1.00 84.25 85 ALA A N 1
ATOM 658 C CA . ALA A 1 85 ? 12.167 1.635 -16.358 1.00 84.25 85 ALA A CA 1
ATOM 659 C C . ALA A 1 85 ? 11.252 2.493 -15.467 1.00 84.25 85 ALA A C 1
ATOM 661 O O . ALA A 1 85 ? 10.409 3.219 -15.983 1.00 84.25 85 ALA A O 1
ATOM 662 N N . ALA A 1 86 ? 11.476 2.479 -14.148 1.00 84.81 86 ALA A N 1
ATOM 663 C CA . ALA A 1 86 ? 10.722 3.297 -13.199 1.00 84.81 86 ALA A CA 1
ATOM 664 C C . ALA A 1 86 ? 10.932 4.800 -13.440 1.00 84.81 86 ALA A C 1
ATOM 666 O O . ALA A 1 86 ? 9.978 5.571 -13.405 1.00 84.81 86 ALA A O 1
ATOM 667 N N . VAL A 1 87 ? 12.170 5.209 -13.741 1.00 86.56 87 VAL A N 1
ATOM 668 C CA . VAL A 1 87 ? 12.487 6.608 -14.069 1.00 86.56 87 VAL A CA 1
ATOM 669 C C . VAL A 1 87 ? 11.794 7.046 -15.362 1.00 86.56 87 VAL A C 1
ATOM 671 O O . VAL A 1 87 ? 11.138 8.081 -15.365 1.00 86.56 87 VAL A O 1
ATOM 674 N N . LYS A 1 88 ? 11.885 6.247 -16.436 1.00 87.56 88 LYS A N 1
ATOM 675 C CA . LYS A 1 88 ? 11.227 6.532 -17.724 1.00 87.56 88 LYS A CA 1
ATOM 676 C C . LYS A 1 88 ? 9.716 6.684 -17.556 1.00 87.56 88 LYS A C 1
ATOM 678 O O . LYS A 1 88 ? 9.158 7.673 -18.007 1.00 87.56 88 LYS A O 1
ATOM 683 N N . HIS A 1 89 ? 9.089 5.749 -16.845 1.00 85.19 89 HIS A N 1
ATOM 684 C CA . HIS A 1 89 ? 7.658 5.801 -16.563 1.00 85.19 89 HIS A CA 1
ATOM 685 C C . HIS A 1 89 ? 7.263 7.083 -15.816 1.00 85.19 89 HIS A C 1
ATOM 687 O O . HIS 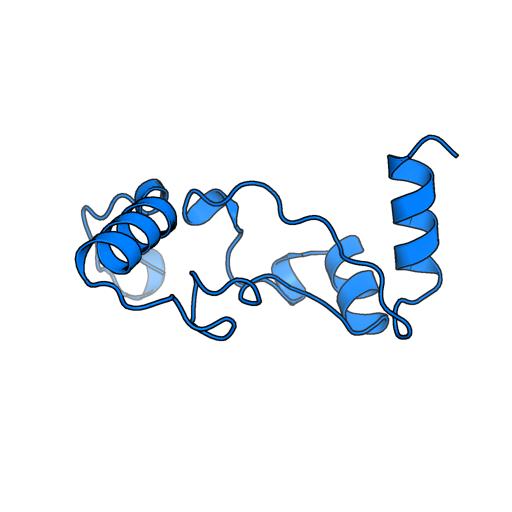A 1 89 ? 6.303 7.748 -16.187 1.00 85.19 89 HIS A O 1
ATOM 693 N N . ARG A 1 90 ? 8.044 7.485 -14.803 1.00 86.12 90 ARG A N 1
ATOM 694 C CA . ARG A 1 90 ? 7.772 8.717 -14.053 1.00 86.12 90 ARG A CA 1
ATOM 695 C C . ARG A 1 90 ? 7.926 9.976 -14.910 1.00 86.12 90 ARG A C 1
ATOM 697 O O . ARG A 1 90 ? 7.175 10.926 -14.722 1.00 86.12 90 ARG A O 1
ATOM 704 N N . MET A 1 91 ? 8.891 9.995 -15.829 1.00 88.44 91 MET A N 1
ATOM 705 C CA . MET A 1 91 ? 9.062 11.099 -16.778 1.00 88.44 91 MET A CA 1
ATOM 706 C C . MET A 1 91 ? 7.864 11.209 -17.730 1.00 88.44 91 MET A C 1
ATOM 708 O O . MET A 1 91 ? 7.339 12.307 -17.897 1.00 88.44 91 MET A O 1
ATOM 712 N N . GLU A 1 92 ? 7.376 10.079 -18.250 1.00 88.25 92 GLU A N 1
ATOM 713 C CA . GLU A 1 92 ? 6.184 10.026 -19.108 1.00 88.25 92 GLU A CA 1
ATOM 714 C C . GLU A 1 92 ? 4.929 10.535 -18.369 1.00 88.25 92 GLU A C 1
ATOM 716 O O . GLU A 1 92 ? 4.183 11.348 -18.912 1.00 88.25 92 GLU A O 1
ATOM 721 N N . GLU A 1 93 ? 4.719 10.149 -17.101 1.00 84.38 93 GLU A N 1
ATOM 722 C CA . GLU A 1 93 ? 3.619 10.674 -16.265 1.00 84.38 93 GLU A CA 1
ATOM 723 C C . GLU A 1 93 ? 3.680 12.195 -16.048 1.00 84.38 93 GLU A C 1
ATOM 725 O O . GLU A 1 93 ? 2.658 12.834 -15.795 1.00 84.38 93 GLU A O 1
ATOM 730 N N . MET A 1 94 ? 4.879 12.776 -16.093 1.00 86.88 94 MET A N 1
ATOM 731 C CA . MET A 1 94 ? 5.105 14.214 -15.938 1.00 86.88 94 MET A CA 1
ATOM 732 C C . MET A 1 94 ? 5.041 14.973 -17.274 1.00 86.88 94 MET A C 1
ATOM 734 O O . MET A 1 94 ? 5.133 16.199 -17.265 1.00 86.88 94 MET A O 1
ATOM 738 N N . GLY A 1 95 ? 4.861 14.268 -18.397 1.00 89.94 95 GLY A N 1
ATOM 739 C CA . GLY A 1 95 ? 4.745 14.849 -19.734 1.00 89.94 95 GLY A CA 1
ATOM 740 C C . GLY A 1 95 ? 6.074 15.140 -20.438 1.00 89.94 95 GLY A C 1
ATOM 741 O O . GLY A 1 95 ? 6.089 15.988 -21.331 1.00 89.94 95 GLY A O 1
ATOM 742 N N . TYR A 1 96 ? 7.167 14.480 -20.034 1.00 82.00 96 TYR A N 1
ATOM 743 C CA . TYR A 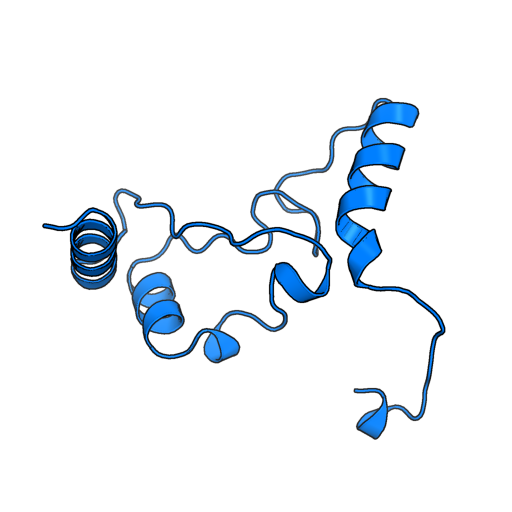1 96 ? 8.465 14.531 -20.726 1.00 82.00 96 TYR A CA 1
ATOM 744 C C . TYR A 1 96 ? 8.628 13.416 -21.760 1.00 82.00 96 TYR A C 1
ATOM 746 O O . TYR A 1 96 ? 8.032 12.331 -21.569 1.00 82.00 96 TYR A O 1
#

Foldseek 3Di:
DCVVPVDDDPDQLLCQQVVVVVCCVVVVNDDDLPPDLHHVCNQADAAQVV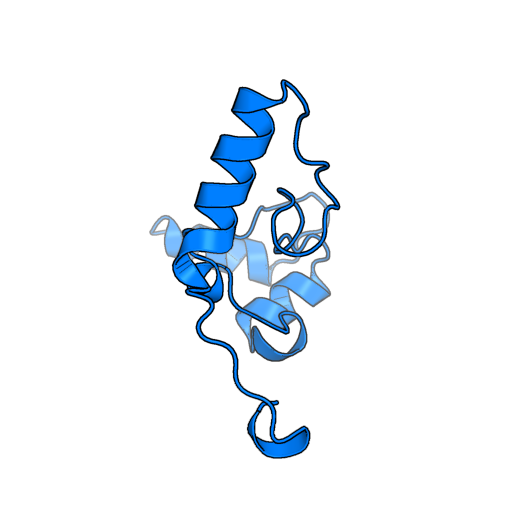LVVCVVPVVVPDVDACNSNNHDDDDHDYDPRHDPVSVVVVVVVVPD

Nearest PDB structures (foldseek):
  6e1j-assembly1_B  TM=9.457E-01  e=5.872E-08  Brassica juncea
  6ktq-assembly1_B  TM=8.801E-01  e=3.132E-05  Sulfolobus acidocaldarius DSM 639
  2zyf-assembly1_A-2  TM=8.949E-01  e=9.399E-04  Thermus thermophilus HB27
  2ztj-assembly1_A  TM=8.862E-01  e=1.144E-03  Thermus thermophilus HB27
  4ov9-assembly1_A-2  TM=7.206E-01  e=8.247E-04  Leptospira biflexa serovar Patoc strain 'Patoc 1 (Paris)'

Secondary structure (DSSP, 8-state):
-HHHH-------GGGHHHHHHHHHHHTT-PPPTT-TTTSTTTT---SHHHHHHHHH-GGGT-SS-GGGGTPPPPP----TT--HHHHHHHHHHTT-

Organism: Serratia marcescens (NCBI:txid615)

InterPro domains:
  IPR050073 2-IPM synthase/homocitrate synthase-like [PTHR10277] (4-96)
  IPR054691 2-isopropylmalate synthase/homocitrate synthase, post-catalytic domain [PF22617] (37-96)

pLDDT: mean 87.58, std 8.06, range [62.09, 98.31]

Sequence (96 aa):
RQDIMNVHTNINHQEIFRTSQIVSQLCNMPIPANKAIVGSNAFAHSSGIHQDGVLKNRENYEIMTPQSIGLKDVQLNLTSRSGRAAVKHRMEEMGY

Solvent-accessible surface area (backbone atoms only — not comparable to full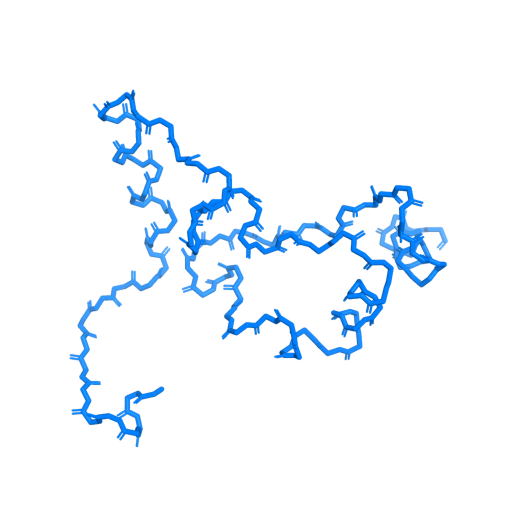-atom values): 5863 Å² total; per-residue (Å²): 106,45,93,76,68,78,54,86,77,93,72,65,45,52,46,51,41,59,51,51,53,52,51,24,62,76,67,74,43,81,77,51,46,79,35,80,86,67,14,82,47,53,85,62,56,62,47,25,69,55,38,44,41,40,75,76,42,43,71,81,80,36,97,65,58,53,61,61,28,48,36,71,90,79,76,86,62,84,48,99,49,45,32,72,63,49,53,52,51,53,38,48,77,73,72,97

Mean predicted aligned error: 5.64 Å

Radius of gyration: 16.17 Å; Cα contacts (8 Å, |Δi|>4): 104; chains: 1; bounding box: 39×37×41 Å